Protein AF-D5MTA4-F1 (afdb_monomer)

Nearest PDB structures (foldseek):
  9esh-assembly1_E  TM=4.500E-01  e=7.779E-01  Schizosaccharomyces pombe
  3jb9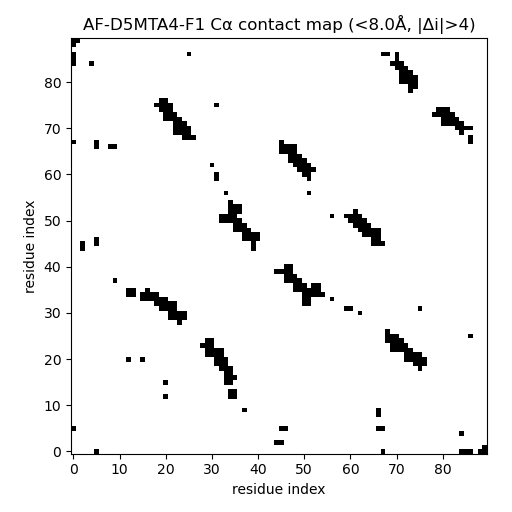-assembly1_b  TM=5.285E-01  e=2.145E+00  Schizosaccharomyces pombe 972h-
  3oby-assembly2_B  TM=5.448E-01  e=2.417E+00  Archaeoglobus fulgidus
  2qi2-assembly1_A  TM=5.619E-01  e=4.660E+00  Thermoplasma acidophilum
  3oby-assembly1_A  TM=4.668E-01  e=5.573E+00  Archaeoglobus fulgidus

Radius of gyration: 12.25 Å; Cα contacts (8 Å, |Δi|>4): 174; chains: 1; bounding box: 26×25×35 Å

Solvent-accessible surface area (backbone atoms only — not comparable to full-atom values): 5186 Å² total; per-residue (Å²): 85,53,72,68,55,41,53,50,49,52,51,55,55,60,77,34,55,82,37,58,29,32,37,32,33,76,88,70,51,71,48,71,32,34,31,72,46,73,48,66,58,96,88,53,89,50,39,42,36,36,27,27,67,69,74,66,47,87,99,53,71,72,48,78,50,45,49,78,39,48,33,34,36,26,39,50,86,80,63,47,77,76,49,76,46,67,88,83,54,116

Foldseek 3Di:
DALVLLVVLVVVQVVQAQFWKWWQFLVRDIATARHWDWDADVPDPWIKIWGCVVPRDPPHDTDIDTSLRTQWMARRPPRHTPDGDDNPDD

Structure (mmCIF, N/CA/C/O backbone):
data_AF-D5MTA4-F1
#
_entry.id   AF-D5MTA4-F1
#
loop_
_atom_site.group_PDB
_atom_site.id
_atom_site.type_symbol
_atom_site.label_atom_id
_atom_site.label_alt_id
_atom_site.label_comp_id
_atom_site.label_asym_id
_atom_site.label_entity_id
_atom_site.label_seq_id
_atom_site.pdbx_PDB_ins_code
_atom_site.Cartn_x
_atom_site.Cartn_y
_atom_site.Cartn_z
_atom_site.occupancy
_atom_site.B_iso_or_equiv
_atom_site.auth_seq_id
_atom_site.auth_comp_id
_atom_site.auth_asym_id
_atom_site.auth_atom_id
_atom_site.pdbx_PDB_model_num
ATOM 1 N N . MET A 1 1 ? 4.278 -0.303 -14.575 1.00 82.75 1 MET A N 1
ATOM 2 C CA . MET A 1 1 ? 4.826 0.429 -13.423 1.00 82.75 1 MET A CA 1
ATOM 3 C C . MET A 1 1 ? 6.325 0.511 -13.605 1.00 82.75 1 MET A C 1
ATOM 5 O O . MET A 1 1 ? 6.908 -0.489 -14.011 1.00 82.75 1 MET A O 1
ATOM 9 N N . THR A 1 2 ? 6.939 1.659 -13.335 1.00 88.44 2 THR A N 1
ATOM 10 C CA . THR A 1 2 ? 8.400 1.825 -13.421 1.00 88.44 2 THR A CA 1
ATOM 11 C C . THR A 1 2 ? 9.089 1.577 -12.068 1.00 88.44 2 THR A C 1
ATOM 13 O O . THR A 1 2 ? 8.438 1.678 -11.023 1.00 88.44 2 THR A O 1
ATOM 16 N N . PRO A 1 3 ? 10.408 1.304 -12.038 1.00 88.56 3 PRO A N 1
ATOM 17 C CA . PRO A 1 3 ? 11.166 1.199 -10.785 1.00 88.56 3 PRO A CA 1
ATOM 18 C C . PRO A 1 3 ? 11.114 2.466 -9.913 1.00 88.56 3 PRO A C 1
ATOM 20 O O . PRO A 1 3 ? 11.259 2.407 -8.693 1.00 88.56 3 PRO A O 1
ATOM 23 N N . GLU A 1 4 ? 10.925 3.641 -10.515 1.00 91.62 4 GLU A N 1
ATOM 24 C CA . GLU A 1 4 ? 10.752 4.901 -9.787 1.00 91.62 4 GLU A CA 1
ATOM 25 C C . GLU A 1 4 ? 9.395 4.970 -9.079 1.00 91.62 4 GLU A C 1
ATOM 27 O O . GLU A 1 4 ? 9.314 5.478 -7.959 1.00 91.62 4 GLU A O 1
ATOM 32 N N . GLU A 1 5 ? 8.336 4.457 -9.709 1.00 93.88 5 GLU A N 1
ATOM 33 C CA . GLU A 1 5 ? 7.004 4.379 -9.104 1.00 93.88 5 GLU A CA 1
ATOM 34 C C . GLU A 1 5 ? 6.979 3.403 -7.927 1.00 93.88 5 GLU A C 1
ATOM 36 O O . GLU A 1 5 ? 6.429 3.739 -6.880 1.00 93.88 5 GLU A O 1
ATOM 41 N N . ASP A 1 6 ? 7.637 2.252 -8.062 1.00 95.25 6 ASP A N 1
ATOM 42 C CA . ASP A 1 6 ? 7.818 1.271 -6.988 1.00 95.25 6 ASP A CA 1
ATOM 43 C C . ASP A 1 6 ? 8.480 1.896 -5.747 1.00 95.25 6 ASP A C 1
ATOM 45 O O . ASP A 1 6 ? 7.900 1.910 -4.656 1.00 95.25 6 ASP A O 1
ATOM 49 N N . LYS A 1 7 ? 9.633 2.552 -5.925 1.00 95.38 7 LYS A N 1
ATOM 50 C CA . LYS A 1 7 ? 10.314 3.271 -4.835 1.00 95.38 7 LYS A CA 1
ATOM 51 C C . LYS A 1 7 ? 9.440 4.364 -4.233 1.00 95.38 7 LYS A C 1
ATOM 53 O O . LYS A 1 7 ? 9.416 4.538 -3.015 1.00 95.38 7 LYS A O 1
ATOM 58 N N . ARG A 1 8 ? 8.708 5.106 -5.067 1.00 96.44 8 ARG A N 1
ATOM 59 C CA . ARG A 1 8 ? 7.803 6.163 -4.604 1.00 96.4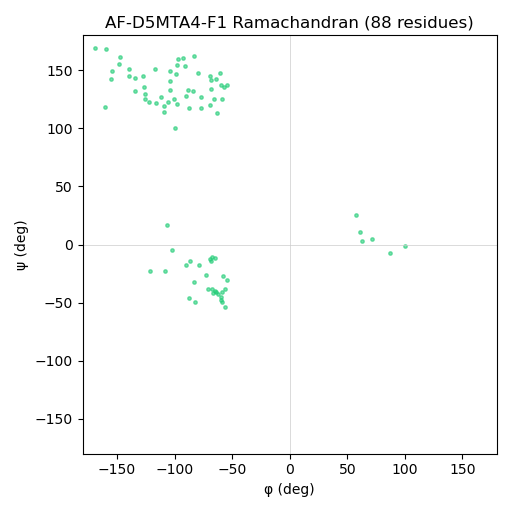4 8 ARG A CA 1
ATOM 60 C C . ARG A 1 8 ? 6.665 5.597 -3.756 1.00 96.44 8 ARG A C 1
ATOM 62 O O . ARG A 1 8 ? 6.322 6.212 -2.750 1.00 96.44 8 ARG A O 1
ATOM 69 N N . ILE A 1 9 ? 6.093 4.455 -4.133 1.00 97.44 9 ILE A N 1
ATOM 70 C CA . ILE A 1 9 ? 5.067 3.764 -3.344 1.00 97.44 9 ILE A CA 1
ATOM 71 C C . ILE A 1 9 ? 5.619 3.411 -1.967 1.00 97.44 9 ILE A C 1
ATOM 73 O O . ILE A 1 9 ? 5.000 3.757 -0.963 1.00 97.44 9 ILE A O 1
ATOM 77 N N . ILE A 1 10 ? 6.799 2.791 -1.913 1.00 97.44 10 ILE A N 1
ATOM 78 C CA . ILE A 1 10 ? 7.435 2.392 -0.652 1.00 97.44 10 ILE A CA 1
ATOM 79 C C . ILE A 1 10 ? 7.675 3.613 0.245 1.00 97.44 10 ILE A C 1
ATOM 81 O O . ILE A 1 10 ? 7.336 3.581 1.426 1.00 97.44 10 ILE A O 1
ATOM 85 N N . GLU A 1 11 ? 8.194 4.716 -0.299 1.00 97.94 11 GLU A N 1
ATOM 86 C CA . GLU A 1 11 ? 8.411 5.944 0.476 1.00 97.94 11 GLU A CA 1
ATOM 87 C C . GLU A 1 11 ? 7.100 6.571 0.976 1.00 97.94 11 GLU A C 1
ATOM 89 O O . GLU A 1 11 ? 7.018 6.987 2.134 1.00 97.94 11 GLU A O 1
ATOM 94 N N . ILE A 1 12 ? 6.040 6.586 0.160 1.00 98.06 12 ILE A N 1
ATOM 95 C CA . ILE A 1 12 ? 4.715 7.040 0.610 1.00 98.06 12 ILE A CA 1
ATOM 96 C C . ILE A 1 12 ? 4.223 6.176 1.776 1.00 98.06 12 ILE A C 1
ATOM 98 O O . ILE A 1 12 ? 3.795 6.716 2.790 1.00 98.06 12 ILE A O 1
ATOM 102 N N . LEU A 1 13 ? 4.295 4.850 1.667 1.00 97.69 13 LEU A N 1
ATOM 103 C CA . LEU A 1 13 ? 3.798 3.960 2.716 1.00 97.69 13 LEU A CA 1
ATOM 104 C C . LEU A 1 13 ? 4.639 4.060 3.999 1.00 97.69 13 LEU A C 1
ATOM 106 O O . LEU A 1 13 ? 4.075 4.109 5.087 1.00 97.69 13 LEU A O 1
ATOM 110 N N . LYS A 1 14 ? 5.968 4.193 3.887 1.00 97.19 14 LYS A N 1
ATOM 111 C CA . LYS A 1 14 ? 6.867 4.419 5.033 1.00 97.19 14 LYS A CA 1
ATOM 112 C C . LYS A 1 14 ? 6.583 5.733 5.758 1.00 97.19 14 LYS A C 1
ATOM 114 O O . LYS A 1 14 ? 6.593 5.771 6.982 1.00 97.19 14 LYS A O 1
ATOM 119 N N . THR A 1 15 ? 6.341 6.818 5.021 1.00 97.81 15 THR A N 1
ATOM 120 C CA . THR A 1 15 ? 6.026 8.130 5.627 1.00 97.81 15 THR A CA 1
ATOM 121 C C . THR A 1 15 ? 4.660 8.168 6.308 1.00 97.81 15 THR A C 1
ATOM 123 O O . THR A 1 15 ? 4.380 9.099 7.061 1.00 97.81 15 THR A O 1
ATOM 126 N N . ARG A 1 16 ? 3.826 7.153 6.069 1.00 96.94 16 ARG A N 1
ATOM 127 C CA . ARG A 1 16 ? 2.498 6.991 6.659 1.00 96.94 16 ARG A CA 1
ATOM 128 C C . ARG A 1 16 ? 2.438 5.905 7.727 1.00 96.94 16 ARG A C 1
ATOM 130 O O . ARG A 1 16 ? 1.345 5.468 8.074 1.00 96.94 16 ARG A O 1
ATOM 137 N N . ASP A 1 17 ? 3.581 5.479 8.256 1.00 96.62 17 ASP A N 1
ATOM 138 C CA . ASP A 1 17 ? 3.602 4.544 9.376 1.00 96.62 17 ASP A CA 1
ATOM 139 C C . ASP A 1 17 ? 2.758 5.072 10.551 1.00 96.62 17 ASP A C 1
ATOM 141 O O . ASP A 1 17 ? 2.762 6.265 10.862 1.00 96.62 17 ASP A O 1
ATOM 145 N N . ALA A 1 18 ? 1.988 4.171 11.156 1.00 95.12 18 ALA A N 1
ATOM 146 C CA . ALA A 1 18 ? 0.955 4.423 12.160 1.00 95.12 18 ALA A CA 1
ATOM 147 C C . ALA A 1 18 ? -0.255 5.276 11.714 1.00 95.12 18 ALA A C 1
ATOM 149 O O . ALA A 1 18 ? -1.149 5.511 12.531 1.00 95.12 18 ALA A O 1
ATOM 150 N N . LEU A 1 19 ? -0.349 5.691 10.446 1.00 96.44 19 LEU A N 1
ATOM 151 C CA . LEU A 1 19 ? -1.505 6.410 9.899 1.00 96.44 19 LEU A CA 1
ATOM 152 C C . LEU A 1 19 ? -2.365 5.485 9.035 1.00 96.44 19 LEU A C 1
ATOM 154 O O . LEU A 1 19 ? -1.857 4.801 8.143 1.00 96.44 19 LEU A O 1
ATOM 158 N N . GLU A 1 20 ? -3.686 5.515 9.244 1.00 96.56 20 GLU A N 1
ATOM 159 C CA . GLU A 1 20 ? -4.604 4.721 8.426 1.00 96.56 20 GLU A CA 1
ATOM 160 C C . GLU A 1 20 ? -4.454 5.112 6.952 1.00 96.56 20 GLU A C 1
ATOM 162 O O . GLU A 1 20 ? -4.537 6.282 6.558 1.00 96.56 20 GLU A O 1
ATOM 167 N N . THR A 1 21 ? -4.193 4.114 6.123 1.00 98.19 21 THR A N 1
ATOM 168 C CA . THR A 1 21 ? -3.945 4.275 4.697 1.00 98.19 21 THR A CA 1
ATOM 169 C C . THR A 1 21 ? -4.751 3.233 3.948 1.00 98.19 21 THR A C 1
ATOM 171 O O . THR A 1 21 ? -4.742 2.052 4.299 1.00 98.19 21 THR A O 1
ATOM 174 N N . HIS A 1 22 ? -5.461 3.662 2.907 1.00 98.00 22 HIS A N 1
ATOM 175 C CA . HIS A 1 22 ? -6.204 2.753 2.039 1.00 98.00 22 HIS A CA 1
ATOM 176 C C . HIS A 1 22 ? -5.468 2.601 0.719 1.00 98.00 22 HIS A C 1
ATOM 178 O O . HIS A 1 22 ? -5.231 3.578 0.005 1.00 98.00 22 HIS A O 1
ATOM 184 N N . VAL A 1 23 ? -5.135 1.362 0.385 1.00 97.69 23 VAL A N 1
ATOM 185 C CA . VAL A 1 23 ? -4.464 1.002 -0.860 1.00 97.69 23 VAL A CA 1
ATOM 186 C C . VAL A 1 23 ? -5.449 0.262 -1.745 1.00 97.69 23 VAL A C 1
ATOM 188 O O . VAL A 1 23 ? -5.958 -0.793 -1.377 1.00 97.69 23 VAL A O 1
ATOM 191 N N . GLN A 1 24 ? -5.720 0.813 -2.923 1.00 97.44 24 GLN A N 1
ATOM 192 C CA . GLN A 1 24 ? -6.520 0.143 -3.936 1.00 97.44 24 GLN A CA 1
ATOM 193 C C . GLN A 1 24 ? -5.603 -0.670 -4.847 1.00 97.44 24 GLN A C 1
ATOM 195 O O . GLN A 1 24 ? -4.644 -0.133 -5.410 1.00 97.44 24 GLN A O 1
ATOM 200 N N . LEU A 1 25 ? -5.931 -1.948 -5.007 1.00 96.06 25 LEU A N 1
ATOM 201 C CA . LEU A 1 25 ? -5.208 -2.891 -5.851 1.00 96.06 25 LEU A CA 1
ATOM 202 C C . LEU A 1 25 ? -5.876 -3.036 -7.226 1.00 96.06 25 LEU A C 1
ATOM 204 O O . LEU A 1 25 ? -7.074 -2.786 -7.382 1.00 96.06 25 LEU A O 1
ATOM 208 N N . LYS A 1 26 ? -5.122 -3.516 -8.221 1.00 95.31 26 LYS A N 1
ATOM 209 C CA . LYS A 1 26 ? -5.611 -3.854 -9.572 1.00 95.31 26 LYS A CA 1
ATOM 210 C C . LYS A 1 26 ? -6.785 -4.833 -9.553 1.00 95.31 26 LYS A C 1
ATOM 212 O O . LYS A 1 26 ? -7.654 -4.757 -10.414 1.00 95.31 26 LYS A O 1
ATOM 217 N N . SER A 1 27 ? -6.837 -5.716 -8.555 1.00 94.12 27 SER A N 1
ATOM 218 C CA . SER A 1 27 ? -7.945 -6.657 -8.343 1.00 94.12 27 SER A CA 1
ATOM 219 C C . SER A 1 27 ? -9.266 -5.984 -7.946 1.00 94.12 27 SER A C 1
ATOM 221 O O . SER A 1 27 ? -10.301 -6.643 -7.907 1.00 94.12 27 SER A O 1
ATOM 223 N N . GLY A 1 28 ? -9.248 -4.687 -7.622 1.00 94.69 28 GLY A N 1
ATOM 224 C CA . GLY A 1 28 ? -10.384 -3.953 -7.067 1.00 94.69 28 GLY A CA 1
ATOM 225 C C . GLY A 1 28 ? -10.483 -4.035 -5.542 1.00 94.69 28 GLY A C 1
ATOM 226 O O . GL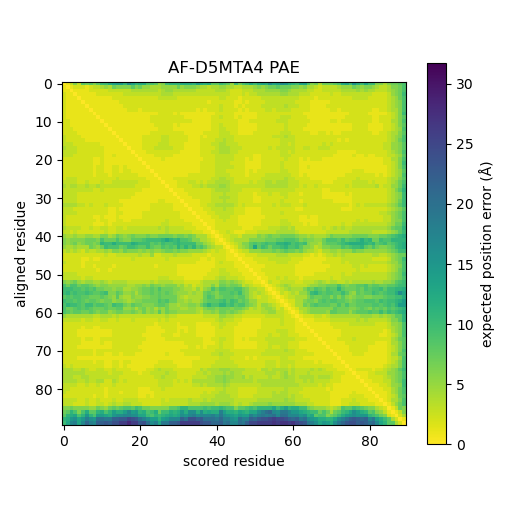Y A 1 28 ? -11.287 -3.313 -4.954 1.00 94.69 28 GLY A O 1
ATOM 227 N N . LYS A 1 29 ? -9.654 -4.859 -4.883 1.00 95.31 29 LYS A N 1
ATOM 228 C CA . LYS A 1 29 ? -9.560 -4.897 -3.419 1.00 95.31 29 LYS A CA 1
ATOM 229 C C . LYS A 1 29 ? -9.031 -3.565 -2.882 1.00 95.31 29 LYS A C 1
ATOM 231 O O . LYS A 1 29 ? -8.128 -2.966 -3.465 1.00 95.31 29 LYS A O 1
ATOM 236 N N . VAL A 1 30 ? -9.568 -3.142 -1.739 1.00 96.69 30 VAL A N 1
ATOM 237 C CA . VAL A 1 30 ? -9.011 -2.053 -0.932 1.00 96.69 30 VAL A CA 1
ATOM 238 C C . VAL A 1 30 ? -8.428 -2.655 0.341 1.00 96.69 30 VAL A C 1
ATOM 240 O O . VAL A 1 30 ? -9.169 -3.202 1.154 1.00 96.69 30 VAL A O 1
ATOM 243 N N . ALA A 1 31 ? -7.110 -2.574 0.492 1.00 96.00 31 ALA A N 1
ATOM 244 C CA . ALA A 1 31 ? -6.400 -2.965 1.702 1.00 96.00 31 ALA A CA 1
ATOM 245 C C . ALA A 1 31 ? -6.328 -1.773 2.665 1.00 96.00 31 ALA A C 1
ATOM 247 O O . ALA A 1 31 ? -5.990 -0.658 2.253 1.00 96.00 31 ALA A O 1
ATOM 248 N N . LYS A 1 32 ? -6.642 -2.007 3.941 1.00 96.38 32 LYS A N 1
ATOM 249 C CA . LYS A 1 32 ? -6.470 -1.023 5.016 1.00 96.38 32 LYS A CA 1
ATOM 250 C C . LYS A 1 32 ? -5.197 -1.344 5.778 1.00 96.38 32 LYS A C 1
ATOM 252 O O . LYS A 1 32 ? -5.026 -2.469 6.247 1.00 96.38 32 LYS A O 1
ATOM 257 N N . LEU A 1 33 ? -4.304 -0.371 5.891 1.00 96.12 33 LEU A N 1
ATOM 258 C CA . LEU A 1 33 ? -3.015 -0.579 6.530 1.00 96.12 33 LEU A CA 1
ATOM 259 C C . LEU A 1 33 ? -2.603 0.597 7.407 1.00 96.12 33 LEU A C 1
ATOM 261 O O . LEU A 1 33 ? -2.953 1.744 7.133 1.00 96.12 33 LEU A O 1
ATOM 265 N N . TRP A 1 34 ? -1.825 0.278 8.437 1.00 96.94 34 TRP A N 1
ATOM 266 C CA . TRP A 1 34 ? -1.172 1.241 9.331 1.00 96.94 34 TRP A CA 1
ATOM 267 C C . TRP A 1 34 ? 0.345 1.089 9.345 1.00 96.94 34 TRP A C 1
ATOM 269 O O . TRP A 1 34 ? 1.043 2.017 9.719 1.00 96.94 34 TRP A O 1
ATOM 279 N N . ASN A 1 35 ? 0.860 -0.082 8.985 1.00 96.31 35 ASN A N 1
ATOM 280 C CA . ASN A 1 35 ? 2.287 -0.333 8.842 1.00 96.31 35 ASN A CA 1
ATOM 281 C C . ASN A 1 35 ? 2.514 -1.349 7.725 1.00 96.31 35 ASN A C 1
ATOM 283 O O . ASN A 1 35 ? 1.591 -2.068 7.322 1.00 96.31 35 ASN A O 1
ATOM 287 N N . ILE A 1 36 ? 3.748 -1.391 7.232 1.00 97.44 36 ILE A N 1
ATOM 288 C CA . ILE A 1 36 ? 4.186 -2.349 6.225 1.00 97.44 36 ILE A CA 1
ATOM 289 C C . ILE A 1 36 ? 5.540 -2.949 6.603 1.00 97.44 36 ILE A C 1
ATOM 291 O O . ILE A 1 36 ? 6.432 -2.254 7.087 1.00 97.44 36 ILE A O 1
ATOM 295 N N . ALA A 1 37 ? 5.717 -4.229 6.300 1.00 96.75 37 ALA A N 1
ATOM 296 C CA . ALA A 1 37 ? 7.020 -4.781 5.962 1.00 96.75 37 ALA A CA 1
ATOM 297 C C . ALA A 1 37 ? 7.130 -4.860 4.438 1.00 96.75 37 ALA A C 1
ATOM 299 O O . ALA A 1 37 ? 6.128 -5.067 3.751 1.00 96.75 37 ALA A O 1
ATOM 300 N N . TRP A 1 38 ? 8.336 -4.676 3.912 1.00 96.75 38 TRP A N 1
ATOM 301 C CA . TRP A 1 38 ? 8.580 -4.717 2.477 1.00 96.75 38 TRP A CA 1
ATOM 302 C C . TRP A 1 38 ? 9.976 -5.242 2.168 1.00 96.75 38 TRP A C 1
ATOM 304 O O . TRP A 1 38 ? 10.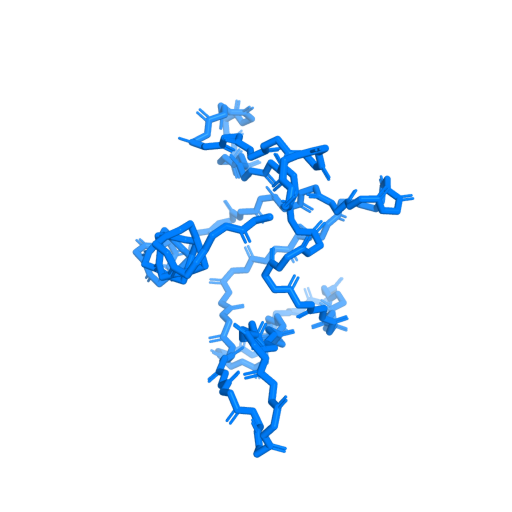893 -5.123 2.987 1.00 96.75 38 TRP A O 1
ATOM 314 N N . GLY A 1 39 ? 10.135 -5.796 0.974 1.00 96.12 39 GLY A N 1
ATOM 315 C CA . GLY A 1 39 ? 11.402 -6.321 0.492 1.00 96.12 39 GLY A CA 1
ATOM 316 C C . GLY A 1 39 ? 11.343 -6.658 -0.990 1.00 96.12 39 GLY A C 1
ATOM 317 O O . GLY A 1 39 ? 10.273 -6.670 -1.591 1.00 96.12 39 GLY A O 1
ATOM 318 N N . TYR A 1 40 ? 12.511 -6.922 -1.565 1.00 95.94 40 TYR A N 1
ATOM 319 C CA . TYR A 1 40 ? 12.633 -7.501 -2.899 1.00 95.94 40 TYR A CA 1
ATOM 320 C C . TYR A 1 40 ? 13.189 -8.906 -2.733 1.00 95.94 40 TYR A C 1
ATOM 322 O O . TYR A 1 40 ? 14.236 -9.073 -2.095 1.00 95.94 40 TYR A O 1
ATOM 330 N N . ASP A 1 41 ? 12.516 -9.896 -3.307 1.00 89.38 41 ASP A N 1
ATOM 331 C CA . ASP A 1 41 ? 13.067 -11.241 -3.380 1.00 89.38 41 ASP A CA 1
ATOM 332 C C . ASP A 1 41 ? 14.011 -11.366 -4.582 1.00 89.38 41 ASP A C 1
ATOM 334 O O . ASP A 1 41 ? 14.037 -10.536 -5.496 1.00 89.38 41 ASP A O 1
ATOM 338 N N . MET A 1 42 ? 14.865 -12.393 -4.571 1.00 87.00 42 MET A N 1
ATOM 339 C CA . MET A 1 42 ? 15.795 -12.611 -5.678 1.00 87.00 42 MET A CA 1
ATOM 340 C C . MET A 1 42 ? 15.030 -12.892 -6.975 1.00 87.00 42 MET A C 1
ATOM 342 O O . MET A 1 42 ? 14.440 -13.959 -7.126 1.00 87.00 42 MET A O 1
ATOM 346 N N . GLY A 1 43 ? 15.129 -11.960 -7.924 1.00 84.12 43 GLY A N 1
ATOM 347 C CA . GLY A 1 43 ? 14.471 -12.046 -9.228 1.00 84.12 43 GLY A CA 1
ATOM 348 C C . GLY A 1 43 ? 13.183 -11.229 -9.345 1.00 84.12 43 GLY A C 1
ATOM 349 O O . GLY A 1 43 ? 12.618 -11.207 -10.433 1.00 84.12 43 GLY A O 1
ATOM 350 N N . ASP A 1 44 ? 12.754 -10.544 -8.280 1.00 86.44 44 ASP A N 1
ATOM 351 C CA . ASP A 1 44 ? 11.578 -9.677 -8.324 1.00 86.44 44 ASP A CA 1
ATOM 352 C C . ASP A 1 44 ? 11.923 -8.281 -8.856 1.00 86.44 44 ASP A C 1
ATOM 354 O O . ASP A 1 44 ? 12.848 -7.619 -8.380 1.00 86.44 44 ASP A O 1
ATOM 358 N N . ASP A 1 45 ? 11.120 -7.806 -9.809 1.00 88.69 45 ASP A N 1
ATOM 359 C CA . ASP A 1 45 ? 11.223 -6.449 -10.362 1.00 88.69 45 ASP A CA 1
ATOM 360 C C . ASP A 1 45 ? 10.585 -5.382 -9.449 1.00 88.69 45 ASP A C 1
ATOM 362 O O . ASP A 1 45 ? 10.842 -4.187 -9.604 1.00 88.69 45 ASP A O 1
ATOM 366 N N . PHE A 1 46 ? 9.739 -5.808 -8.505 1.00 93.06 46 PHE A N 1
ATOM 367 C CA . PHE A 1 46 ? 8.887 -4.956 -7.673 1.00 93.06 46 PHE A CA 1
ATOM 368 C C . PHE A 1 46 ? 8.854 -5.470 -6.236 1.00 93.06 46 PHE A C 1
ATOM 370 O O . PHE A 1 46 ? 8.856 -6.681 -6.021 1.00 93.06 46 PHE A O 1
ATOM 377 N N . A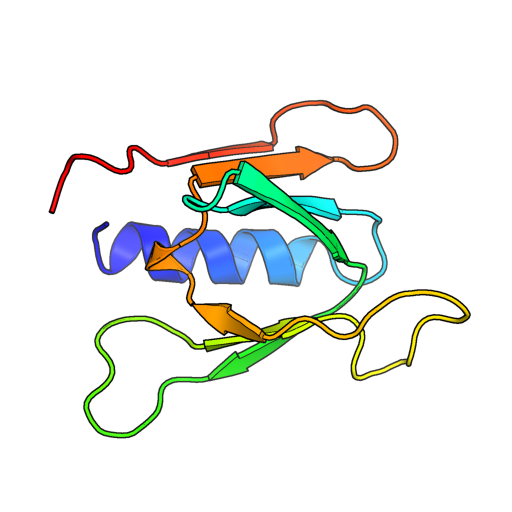LA A 1 47 ? 8.774 -4.576 -5.250 1.00 96.31 47 ALA A N 1
ATOM 378 C CA . ALA A 1 47 ? 8.764 -5.004 -3.855 1.00 96.31 47 ALA A CA 1
ATOM 379 C C . ALA A 1 47 ? 7.470 -5.746 -3.485 1.00 96.31 47 ALA A C 1
ATOM 381 O O . ALA A 1 47 ? 6.368 -5.340 -3.877 1.00 96.31 47 ALA A O 1
ATOM 382 N N . HIS A 1 48 ? 7.597 -6.789 -2.666 1.00 96.19 48 HIS A N 1
ATOM 383 C CA . HIS A 1 48 ? 6.469 -7.350 -1.933 1.00 96.19 48 HIS A CA 1
ATOM 384 C C . HIS A 1 48 ? 6.177 -6.496 -0.695 1.00 96.19 48 HIS A C 1
ATOM 386 O O . HIS A 1 48 ? 7.080 -5.922 -0.082 1.00 96.19 48 HIS A O 1
ATOM 392 N N . ILE A 1 49 ? 4.907 -6.431 -0.315 1.00 97.12 49 ILE A N 1
ATOM 393 C CA . ILE A 1 49 ? 4.387 -5.692 0.829 1.00 97.12 49 ILE A CA 1
ATOM 394 C C . ILE A 1 49 ? 3.586 -6.659 1.694 1.00 97.12 49 ILE A C 1
ATOM 396 O O . ILE A 1 49 ? 2.675 -7.318 1.198 1.00 97.12 49 ILE A O 1
ATOM 400 N N . THR A 1 50 ? 3.877 -6.670 2.992 1.00 96.94 50 THR A N 1
ATOM 401 C CA . THR A 1 50 ? 3.053 -7.324 4.013 1.00 96.94 50 THR A CA 1
ATOM 402 C C . THR A 1 50 ? 2.510 -6.266 4.964 1.00 96.94 50 THR A C 1
ATOM 404 O O . THR A 1 50 ? 3.290 -5.532 5.574 1.00 96.94 50 THR A O 1
ATOM 407 N N . THR A 1 51 ? 1.191 -6.150 5.098 1.00 96.81 51 THR A N 1
ATOM 408 C CA . THR A 1 51 ? 0.560 -5.081 5.891 1.00 96.81 51 THR A CA 1
ATOM 409 C C . THR A 1 51 ? 0.334 -5.484 7.344 1.00 96.81 51 THR A C 1
ATOM 411 O O . THR A 1 51 ? 0.157 -6.656 7.650 1.00 96.81 51 THR A O 1
ATOM 414 N N . ASN A 1 52 ? 0.287 -4.502 8.248 1.00 95.62 52 ASN A N 1
ATOM 415 C CA . ASN A 1 52 ? -0.194 -4.669 9.629 1.00 95.62 52 ASN A CA 1
ATOM 416 C C . ASN A 1 52 ? 0.550 -5.744 10.444 1.00 95.62 52 ASN A C 1
ATOM 418 O O . ASN A 1 52 ? -0.011 -6.313 11.378 1.00 95.62 52 ASN A O 1
ATOM 422 N N . ILE A 1 53 ? 1.802 -6.040 10.088 1.00 91.81 53 ILE A N 1
ATOM 423 C CA . ILE A 1 53 ? 2.577 -7.129 10.683 1.00 91.81 53 ILE A CA 1
ATOM 424 C C . ILE A 1 53 ? 3.238 -6.726 12.003 1.00 91.81 53 ILE A C 1
ATOM 426 O O . ILE A 1 53 ? 3.395 -7.563 12.892 1.00 91.81 53 ILE A O 1
ATOM 430 N N . SER A 1 54 ? 3.638 -5.458 12.154 1.00 87.56 54 SER A N 1
ATOM 431 C CA . SER A 1 54 ? 4.302 -4.992 13.372 1.00 87.56 54 SER A CA 1
ATOM 432 C C . SER A 1 54 ? 4.233 -3.465 13.538 1.00 87.56 54 SER A C 1
ATOM 434 O O . SER A 1 54 ? 4.825 -2.749 12.733 1.00 87.56 54 SER A O 1
ATOM 436 N N . PRO A 1 55 ? 3.603 -2.957 14.614 1.00 86.00 55 PRO A N 1
ATOM 437 C CA . PRO A 1 55 ? 2.767 -3.721 15.540 1.00 86.00 55 PRO A CA 1
ATOM 438 C C . PRO A 1 55 ? 1.567 -4.338 14.805 1.00 86.00 55 PRO A C 1
ATOM 440 O O . PRO A 1 55 ? 1.054 -3.762 13.845 1.00 86.00 55 PRO A O 1
ATOM 443 N N . GLY A 1 56 ? 1.129 -5.516 15.254 1.00 84.00 56 GLY A N 1
ATOM 444 C CA . GLY A 1 56 ? -0.106 -6.120 14.757 1.00 84.00 56 GLY A CA 1
ATOM 445 C C . GLY A 1 56 ? -1.300 -5.201 15.018 1.00 84.00 56 GLY A C 1
ATOM 446 O O . GLY A 1 56 ? -1.389 -4.632 16.108 1.00 84.00 56 GLY A O 1
ATOM 447 N N . GLN A 1 57 ? -2.206 -5.059 14.048 1.00 87.31 57 GLN A N 1
ATOM 448 C CA . GLN A 1 57 ? -3.415 -4.248 14.221 1.00 87.31 57 GLN A CA 1
ATOM 449 C C . GLN A 1 57 ? -4.625 -5.120 14.590 1.00 87.31 57 GLN A C 1
ATOM 451 O O . GLN A 1 57 ? -4.968 -6.026 13.827 1.00 87.31 57 GLN A O 1
ATOM 456 N N . PRO A 1 58 ? -5.283 -4.888 15.745 1.00 86.00 58 PRO A N 1
ATOM 457 C CA . PRO A 1 58 ? -6.447 -5.668 16.157 1.00 86.00 58 PRO A CA 1
ATOM 458 C C . PRO A 1 58 ? -7.568 -5.629 15.115 1.00 86.00 58 PRO A C 1
ATOM 460 O O . PRO A 1 58 ? -7.901 -4.565 14.597 1.00 86.00 58 PRO A O 1
ATOM 463 N N . GLU A 1 59 ? -8.166 -6.791 14.841 1.00 85.38 59 GLU A N 1
ATOM 464 C CA . GLU A 1 59 ? -9.306 -6.949 13.918 1.00 85.38 59 GLU A CA 1
ATOM 465 C C . GLU A 1 59 ? -9.029 -6.531 12.460 1.00 85.38 59 GLU A C 1
ATOM 467 O O . GLU A 1 59 ? -9.962 -6.447 11.663 1.00 85.38 59 GLU A O 1
ATOM 472 N N . GLN A 1 60 ? -7.768 -6.279 12.096 1.00 87.44 60 GLN A N 1
ATOM 473 C CA . GLN A 1 60 ? -7.371 -5.980 10.723 1.00 87.44 60 GLN A CA 1
ATOM 474 C C . GLN A 1 60 ? -6.687 -7.182 10.083 1.00 87.44 60 GLN A C 1
ATOM 476 O O . GLN A 1 60 ? -5.879 -7.868 10.713 1.00 87.44 60 GLN A O 1
ATOM 481 N N . ASP A 1 61 ? -6.992 -7.401 8.807 1.00 86.62 61 ASP A N 1
ATOM 482 C CA . ASP A 1 61 ? -6.328 -8.426 8.017 1.00 86.62 61 ASP A CA 1
ATOM 483 C C . ASP A 1 61 ? -4.862 -8.046 7.755 1.00 86.62 61 ASP A C 1
ATOM 485 O O . ASP A 1 61 ? -4.504 -6.876 7.560 1.00 86.62 61 ASP A O 1
ATOM 489 N N . MET A 1 62 ? -4.013 -9.072 7.739 1.00 92.38 62 MET A N 1
ATOM 490 C CA . MET A 1 62 ? -2.670 -8.999 7.176 1.00 92.38 62 MET A CA 1
ATOM 491 C C . MET A 1 62 ? -2.778 -9.328 5.689 1.00 92.38 62 MET A C 1
ATOM 493 O O . MET A 1 62 ? -3.169 -10.437 5.323 1.00 92.38 62 MET A O 1
ATOM 497 N N . ASP A 1 63 ? -2.419 -8.372 4.842 1.00 95.25 63 ASP A N 1
ATOM 498 C CA . ASP A 1 63 ? -2.413 -8.535 3.394 1.00 95.25 63 ASP A CA 1
ATOM 499 C C . ASP A 1 63 ? -0.998 -8.722 2.866 1.00 95.25 63 ASP A C 1
ATOM 501 O O . ASP A 1 63 ? -0.045 -8.168 3.412 1.00 95.25 63 ASP A O 1
ATOM 505 N N . PHE A 1 64 ? -0.890 -9.477 1.774 1.00 96.00 64 PHE A N 1
ATOM 506 C CA . PHE A 1 64 ? 0.330 -9.630 0.993 1.00 96.00 64 PHE A CA 1
ATOM 507 C C . PHE A 1 64 ? 0.042 -9.288 -0.468 1.00 96.00 64 PHE A C 1
ATOM 509 O O . PHE A 1 64 ? -0.880 -9.853 -1.061 1.00 96.00 64 PHE A O 1
ATOM 516 N N . PHE A 1 65 ? 0.804 -8.357 -1.032 1.00 96.00 65 PHE A N 1
ATOM 517 C CA . PHE A 1 65 ? 0.709 -7.940 -2.435 1.00 96.00 65 PHE A CA 1
ATOM 518 C C . PHE A 1 65 ? 2.003 -7.259 -2.875 1.00 96.00 65 PHE A C 1
ATOM 520 O O . PHE A 1 65 ? 2.836 -6.891 -2.050 1.00 96.00 65 PHE A O 1
ATOM 527 N N . TYR A 1 66 ? 2.160 -7.036 -4.172 1.00 96.31 66 TYR A N 1
ATOM 528 C CA . TYR A 1 66 ? 3.294 -6.308 -4.731 1.00 96.31 66 TYR A CA 1
ATOM 529 C C . TYR A 1 66 ? 2.954 -4.843 -5.011 1.00 96.31 66 TYR A C 1
ATOM 531 O O . TYR A 1 66 ? 1.807 -4.484 -5.290 1.00 96.31 66 TYR A O 1
ATOM 539 N N . THR A 1 67 ? 3.961 -3.973 -5.011 1.00 96.25 67 THR A N 1
ATOM 540 C CA . THR A 1 67 ? 3.794 -2.545 -5.344 1.00 96.25 67 THR A CA 1
ATOM 541 C C . THR A 1 67 ? 3.168 -2.333 -6.721 1.00 96.25 67 THR A C 1
ATOM 543 O O . THR A 1 67 ? 2.285 -1.491 -6.858 1.00 96.25 67 THR A O 1
ATOM 546 N N . HIS A 1 68 ? 3.524 -3.152 -7.718 1.00 94.94 68 HIS A N 1
ATOM 547 C CA . HIS A 1 68 ? 2.958 -3.084 -9.070 1.00 94.94 68 HIS A CA 1
ATOM 548 C C . HIS A 1 68 ? 1.468 -3.418 -9.151 1.00 94.94 68 HIS A C 1
ATOM 550 O O . HIS A 1 68 ? 0.850 -3.199 -10.198 1.00 94.94 68 HIS A O 1
ATOM 556 N N . GLU A 1 69 ? 0.879 -3.950 -8.084 1.00 95.88 69 GLU A N 1
ATOM 557 C CA . GLU A 1 69 ? -0.557 -4.174 -7.977 1.00 95.88 69 GLU A CA 1
ATOM 558 C C . GLU A 1 69 ? -1.295 -2.942 -7.449 1.00 95.88 69 GLU A C 1
ATOM 560 O O . GLU A 1 69 ? -2.513 -2.868 -7.594 1.00 95.88 69 GLU A O 1
ATOM 565 N N . ILE A 1 70 ? -0.598 -1.954 -6.885 1.00 96.50 70 ILE A N 1
ATOM 566 C CA . ILE A 1 70 ? -1.205 -0.7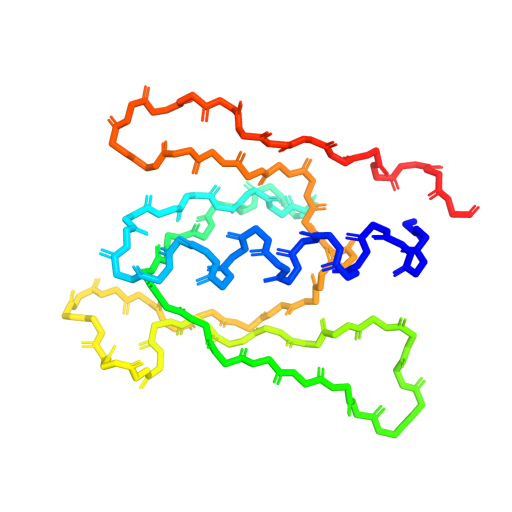33 -6.355 1.00 96.50 70 ILE A CA 1
ATOM 567 C C . ILE A 1 70 ? -1.572 0.213 -7.499 1.00 96.50 70 ILE A C 1
ATOM 569 O O . ILE A 1 70 ? -0.732 0.599 -8.308 1.00 96.50 70 ILE A O 1
ATOM 573 N N . VAL A 1 71 ? -2.832 0.650 -7.522 1.00 96.75 71 VAL A N 1
ATOM 574 C CA . VAL A 1 71 ? -3.328 1.672 -8.464 1.00 96.75 71 VAL A CA 1
ATOM 575 C C . VAL A 1 71 ? -3.617 3.005 -7.785 1.00 96.75 7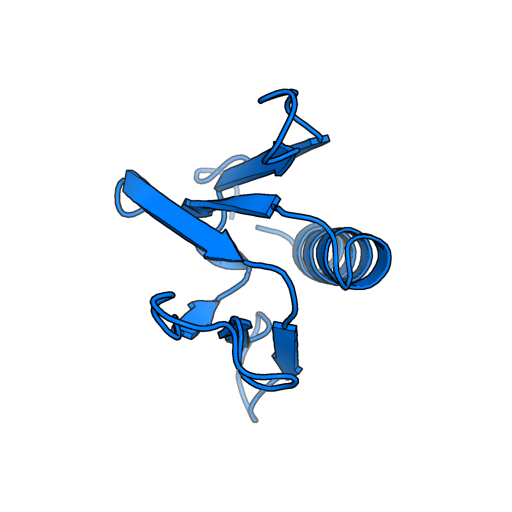1 VAL A C 1
ATOM 577 O O . VAL A 1 71 ? -3.623 4.051 -8.434 1.00 96.75 71 VAL A O 1
ATOM 580 N N . LYS A 1 72 ? -3.862 3.001 -6.472 1.00 97.12 72 LYS A N 1
ATOM 581 C CA . LYS A 1 72 ? -4.190 4.218 -5.729 1.00 97.12 72 LYS A CA 1
ATOM 582 C C . LYS A 1 72 ? -3.847 4.087 -4.254 1.00 97.12 72 LYS A C 1
ATOM 584 O O . LYS A 1 72 ? -4.071 3.036 -3.659 1.00 97.12 72 LYS A O 1
ATOM 589 N N . ILE A 1 73 ? -3.367 5.178 -3.670 1.00 98.19 73 ILE A N 1
ATOM 590 C CA . ILE A 1 73 ? -3.137 5.327 -2.234 1.00 98.19 73 ILE A CA 1
ATOM 591 C C . ILE A 1 73 ? -3.954 6.527 -1.761 1.00 98.19 73 ILE A C 1
ATOM 593 O O . ILE A 1 73 ? -3.777 7.640 -2.268 1.00 98.19 73 ILE A O 1
ATOM 597 N N . ASN A 1 74 ? -4.831 6.303 -0.788 1.00 98.50 74 ASN A N 1
ATOM 598 C CA . ASN A 1 74 ? -5.625 7.345 -0.148 1.00 98.50 74 ASN A CA 1
ATOM 599 C C . ASN A 1 74 ? -5.283 7.444 1.338 1.00 98.50 74 ASN A C 1
ATOM 601 O O . ASN A 1 74 ? -4.937 6.456 1.990 1.00 98.50 74 ASN A O 1
ATOM 605 N N . ASP A 1 75 ? -5.442 8.647 1.867 1.00 98.12 75 ASP A N 1
ATOM 606 C CA . ASP A 1 75 ? -5.507 8.874 3.299 1.00 98.12 75 ASP A CA 1
ATOM 607 C C . ASP A 1 75 ? -6.772 8.207 3.858 1.00 98.12 75 ASP A C 1
ATOM 609 O O . ASP A 1 75 ? -7.865 8.431 3.336 1.00 98.12 75 ASP A O 1
ATOM 613 N N . GLY A 1 76 ? -6.625 7.341 4.862 1.00 96.00 76 GLY A N 1
ATOM 614 C CA . GLY A 1 76 ? -7.728 6.518 5.359 1.00 96.00 76 GLY A CA 1
ATOM 615 C C . GLY A 1 76 ? -8.775 7.293 6.158 1.00 96.00 76 GLY A C 1
ATOM 616 O O . GLY A 1 76 ? -9.939 6.901 6.159 1.00 96.00 76 GLY A O 1
ATOM 617 N N . GLU A 1 77 ? -8.388 8.408 6.784 1.00 95.12 77 GLU A N 1
ATOM 618 C CA . GLU A 1 77 ? -9.289 9.244 7.587 1.00 95.12 77 GLU A CA 1
ATOM 619 C C . GLU A 1 77 ? -10.095 10.205 6.704 1.00 95.12 77 GLU A C 1
ATOM 621 O O . GLU A 1 77 ? -11.319 10.285 6.796 1.00 95.12 77 GLU A O 1
ATOM 626 N N . SER A 1 78 ? -9.414 10.926 5.812 1.00 96.31 78 SER A N 1
ATOM 627 C CA . SER A 1 78 ? -10.033 11.949 4.960 1.00 96.31 78 SER A CA 1
ATOM 628 C C . SER A 1 78 ? -10.542 11.422 3.615 1.00 96.31 78 SER A C 1
ATOM 630 O O . SER A 1 78 ? -11.318 12.101 2.940 1.00 96.31 78 SER A O 1
ATOM 632 N N . GLY A 1 79 ? -10.081 10.247 3.178 1.00 95.12 79 GLY A N 1
ATOM 633 C CA . GLY A 1 79 ? -10.347 9.703 1.844 1.00 95.12 79 GLY A CA 1
ATOM 634 C C . GLY A 1 79 ? -9.620 10.434 0.707 1.00 95.12 79 GLY A C 1
ATOM 635 O O . GLY A 1 79 ? -9.851 10.127 -0.467 1.00 95.12 79 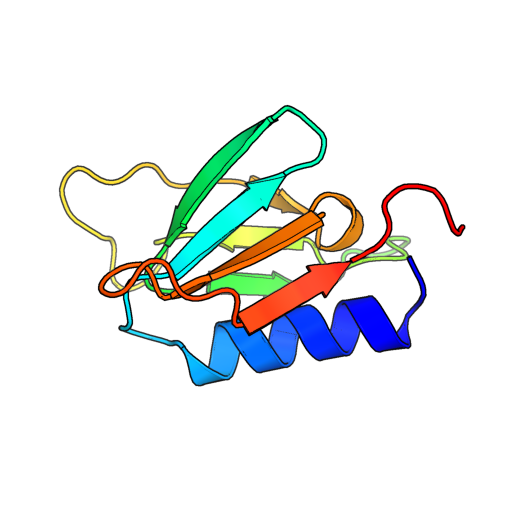GLY A O 1
ATOM 636 N N . ILE A 1 80 ? -8.753 11.406 1.015 1.00 97.62 80 ILE A N 1
ATOM 637 C CA . ILE A 1 80 ? -8.030 12.193 0.010 1.00 97.62 80 ILE A CA 1
ATOM 638 C C . ILE A 1 80 ? -7.019 11.306 -0.717 1.00 97.62 80 ILE A C 1
ATOM 640 O O . ILE A 1 80 ? -6.249 10.565 -0.107 1.00 97.62 80 ILE A O 1
ATOM 644 N N . CYS A 1 81 ? -6.995 11.413 -2.046 1.00 97.62 81 CYS A N 1
ATOM 645 C CA . CYS A 1 81 ? -6.012 10.725 -2.873 1.00 97.62 81 CYS A CA 1
ATOM 646 C C . CYS A 1 81 ? -4.620 11.325 -2.662 1.00 97.62 81 CYS A C 1
ATOM 648 O O . CYS A 1 81 ? -4.395 12.496 -2.960 1.00 97.62 81 CYS A O 1
ATOM 650 N N . ILE A 1 82 ? -3.681 10.498 -2.211 1.00 97.44 82 ILE A N 1
ATOM 651 C CA . ILE A 1 82 ? -2.276 10.867 -2.010 1.00 97.44 82 ILE A CA 1
ATOM 652 C C . ILE A 1 82 ? -1.497 10.655 -3.303 1.00 97.44 82 ILE A C 1
ATOM 654 O O . ILE A 1 82 ? -0.723 11.511 -3.726 1.00 97.44 82 ILE A O 1
ATOM 658 N N . SER A 1 83 ? -1.708 9.507 -3.947 1.00 96.94 83 SER A N 1
ATOM 659 C CA . SER A 1 83 ? -1.098 9.189 -5.234 1.00 96.94 83 SER A CA 1
ATOM 660 C C . SER A 1 83 ? -1.944 8.179 -6.000 1.00 96.94 83 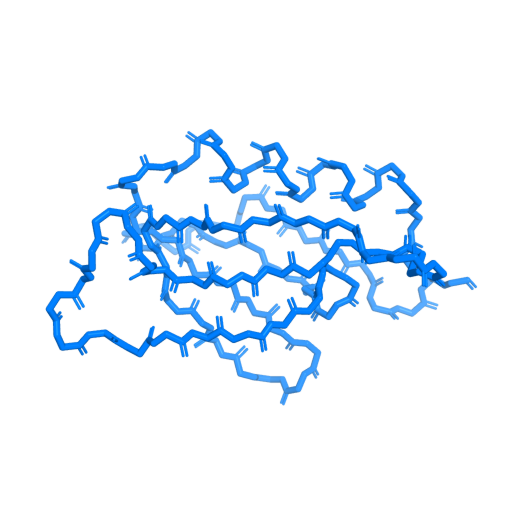SER A C 1
ATOM 662 O O . SER A 1 83 ? -2.600 7.319 -5.411 1.00 96.94 83 SER A O 1
ATOM 664 N N . SER A 1 84 ? -1.900 8.273 -7.323 1.00 95.44 84 SER A N 1
ATOM 665 C CA . SER A 1 84 ? -2.506 7.324 -8.255 1.00 95.44 84 SER A CA 1
ATOM 666 C C . SER A 1 84 ? -1.458 6.862 -9.257 1.00 95.44 84 SER A C 1
ATOM 668 O O . SER A 1 84 ? -0.610 7.659 -9.660 1.00 95.44 84 SER A O 1
ATOM 670 N N . PHE A 1 85 ? -1.545 5.603 -9.665 1.00 91.75 85 PHE A N 1
ATOM 671 C CA . PHE A 1 85 ? -0.596 4.947 -10.560 1.00 91.75 85 PHE A CA 1
ATOM 672 C C . PHE A 1 85 ? -1.370 4.336 -11.726 1.00 91.75 85 PHE A C 1
ATOM 674 O O . PHE A 1 85 ? -2.433 3.746 -11.519 1.00 91.75 85 PHE A O 1
ATOM 681 N N . ASP A 1 86 ? -0.876 4.517 -12.951 1.00 80.38 86 ASP A N 1
ATOM 682 C CA . ASP A 1 86 ? -1.535 3.982 -14.144 1.00 80.38 86 ASP A CA 1
ATOM 683 C C . ASP A 1 86 ? -1.259 2.472 -14.250 1.00 80.38 86 ASP A C 1
ATOM 685 O O . ASP A 1 86 ? -0.104 2.066 -14.409 1.00 80.38 86 ASP A O 1
ATOM 689 N N . PRO A 1 87 ? -2.287 1.606 -14.185 1.00 65.88 87 PRO A N 1
ATOM 690 C CA . PRO A 1 87 ? -2.089 0.172 -14.335 1.00 65.88 87 PRO A CA 1
ATOM 691 C C . PRO A 1 87 ? -1.666 -0.251 -15.753 1.00 65.88 87 PRO A C 1
ATOM 693 O O . PRO A 1 87 ? -1.235 -1.395 -15.901 1.00 65.88 87 PRO A O 1
ATOM 696 N N . ASN A 1 88 ? -1.783 0.623 -16.765 1.00 63.50 88 ASN A N 1
ATOM 697 C CA . ASN A 1 88 ? -1.624 0.279 -18.185 1.00 63.50 88 ASN A CA 1
ATOM 698 C C . ASN A 1 88 ? -0.283 0.684 -18.818 1.00 63.50 88 ASN A C 1
ATOM 700 O O . ASN A 1 88 ? -0.049 0.331 -19.971 1.00 63.50 88 ASN A O 1
ATOM 704 N N . HIS A 1 89 ? 0.596 1.392 -18.106 1.00 50.53 89 HIS A N 1
ATOM 705 C CA . HIS A 1 89 ? 1.951 1.671 -18.591 1.00 50.53 89 HIS A CA 1
ATOM 706 C C . HIS A 1 89 ? 2.949 0.706 -17.944 1.00 50.53 89 HIS A C 1
ATOM 708 O O . HIS A 1 89 ? 3.343 0.881 -16.789 1.00 50.53 89 HIS A O 1
ATOM 714 N N . ALA A 1 90 ? 3.333 -0.331 -18.686 1.00 46.94 90 ALA A N 1
ATOM 715 C CA . ALA A 1 90 ? 4.505 -1.172 -18.448 1.00 46.94 90 ALA A CA 1
ATOM 716 C C . ALA A 1 90 ? 5.368 -1.148 -19.713 1.00 46.94 90 ALA A C 1
ATOM 718 O O . ALA A 1 90 ? 4.772 -1.212 -20.813 1.00 46.94 90 ALA A O 1
#

pLDDT: mean 92.56, std 8.97, range [46.94, 98.5]

Mean predicted aligned error: 3.63 Å

Sequence (90 aa):
MTPEEDKRIIEILKTRDALETHVQLKSGKVAKLWNIAWGYDMGDDFAHITTNISPGQPEQDMDFFYTHEIVKINDGESGICISSFDPNHA

Secondary structure (DSSP, 8-state):
--HHHHHHHHHHHHHTTTS-EEEEETTS-EEEES-EEEE--TT-SS-EEEESBTTBPTT-PPPEEEGGGEEEEEETTT--EEEE--TT--